Protein AF-A0A7G5H702-F1 (afdb_monomer)

Nearest PDB structures (foldseek):
  6vsp-assembly1_B  TM=8.493E-01  e=3.496E-02  Serratia marcescens
  4bmn-assembly1_B  TM=9.070E-01  e=1.050E-01  Ralstonia sp. DSMZ 6428
  4bmn-assembly1_A  TM=9.137E-01  e=1.205E-01  Ralstonia sp. DSMZ 6428
  9jdt-assembly2_C  TM=8.508E-01  e=1.481E-01  Novosphingobium aromaticivorans DSM 12444
  5vml-assembly1_A  TM=8.818E-01  e=2.238E-01  Burkholderia pseudomallei 1710b

Organism: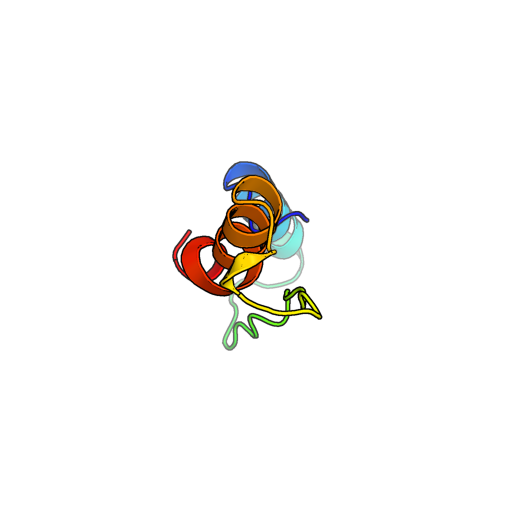 NCBI:txid2710596

pLDDT: mean 94.21, std 5.35, range [59.34, 97.62]

Mean predicted aligned error: 3.18 Å

InterPro domains:
  IPR002347 Short-chain dehydrogenase/reductase SDR [PF00106] (1-57)
  IPR036291 NAD(P)-binding domain superfamily [SSF51735] (1-57)

Secondary structure (DSSP, 8-stat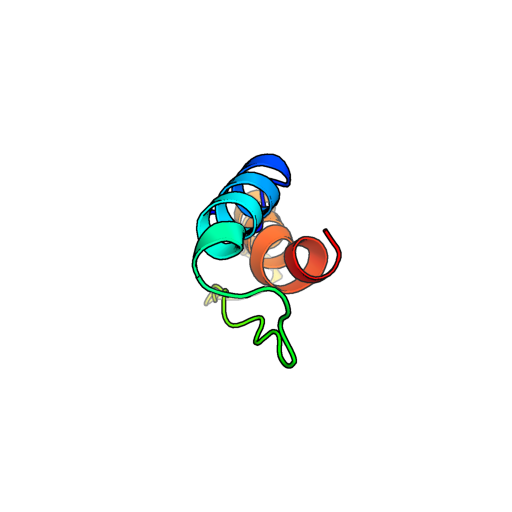e):
--TT-HHHHHHHHHHHTTT-S--S-----------S-GGGS-HHHHHHHHHHHTGGG--

Foldseek 3Di:
DALLDPVVVVVVVVVCVVVDVDDPDDDLPWADDDDDDPVPDDPVNVVVRCSGVPVSVVD

Radius of gyration: 14.76 Å; Cα contacts (8 Å, |Δi|>4): 38; chains: 1; bounding box: 32×15×39 Å

Structure (mmCIF, N/CA/C/O backbone):
data_AF-A0A7G5H702-F1
#
_entry.id   AF-A0A7G5H702-F1
#
loop_
_atom_site.group_PDB
_atom_site.id
_atom_site.type_symbol
_atom_site.label_atom_id
_atom_site.label_alt_id
_atom_site.label_comp_id
_atom_site.label_asym_id
_atom_site.label_entity_id
_atom_site.label_seq_id
_atom_site.pdbx_PDB_ins_code
_atom_site.Cartn_x
_atom_site.Cartn_y
_atom_site.Cartn_z
_atom_site.occupancy
_atom_site.B_iso_or_equiv
_atom_site.auth_seq_id
_atom_site.auth_comp_id
_atom_site.auth_asym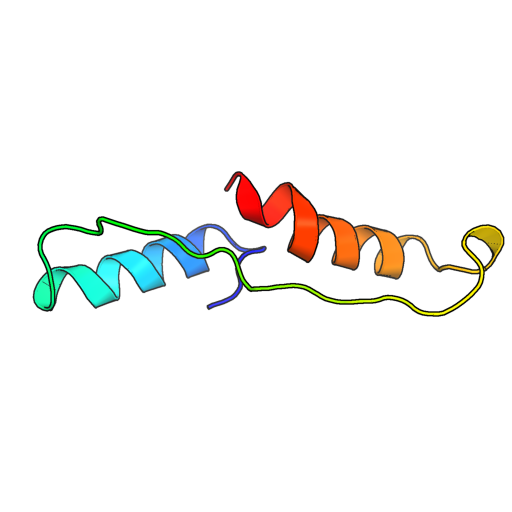_id
_atom_site.auth_atom_id
_atom_site.pdbx_PDB_model_num
ATOM 1 N N . MET A 1 1 ? -4.602 6.410 5.955 1.00 89.31 1 MET A N 1
ATOM 2 C CA . MET A 1 1 ? -4.460 4.948 6.042 1.00 89.31 1 MET A CA 1
ATOM 3 C C . MET A 1 1 ? -3.602 4.518 4.872 1.00 89.31 1 MET A C 1
ATOM 5 O O . MET A 1 1 ? -3.964 4.835 3.746 1.00 89.31 1 MET A O 1
ATOM 9 N N . ASP A 1 2 ? -2.465 3.891 5.142 1.00 95.94 2 ASP A N 1
ATOM 10 C CA . ASP A 1 2 ? -1.597 3.280 4.132 1.00 95.94 2 ASP A CA 1
ATOM 11 C C . ASP A 1 2 ? -1.615 1.765 4.350 1.00 95.94 2 ASP A C 1
ATOM 13 O O . ASP A 1 2 ? -1.223 1.292 5.414 1.00 95.94 2 ASP A O 1
ATOM 17 N N . ILE A 1 3 ? -2.109 1.012 3.367 1.00 94.94 3 ILE A N 1
ATOM 18 C CA . ILE A 1 3 ? -2.278 -0.445 3.480 1.00 94.94 3 ILE A CA 1
ATOM 19 C C . ILE A 1 3 ? -0.954 -1.214 3.400 1.00 94.94 3 ILE A C 1
ATOM 21 O O . ILE A 1 3 ? -0.925 -2.409 3.662 1.00 94.94 3 ILE A O 1
ATOM 25 N N . THR A 1 4 ? 0.148 -0.539 3.065 1.00 96.12 4 THR A N 1
ATOM 26 C CA . THR A 1 4 ? 1.493 -1.132 3.102 1.00 96.12 4 THR A CA 1
ATOM 27 C C . THR A 1 4 ? 2.117 -1.073 4.504 1.00 96.12 4 THR A C 1
ATOM 29 O O . THR A 1 4 ? 3.218 -1.574 4.720 1.00 96.12 4 THR A O 1
ATOM 32 N N . ILE A 1 5 ? 1.414 -0.473 5.477 1.00 96.50 5 ILE A N 1
ATOM 33 C CA . ILE A 1 5 ? 1.872 -0.284 6.856 1.00 96.50 5 ILE A CA 1
ATOM 34 C C . ILE A 1 5 ? 0.848 -0.882 7.829 1.00 96.50 5 ILE A C 1
ATOM 36 O O . ILE A 1 5 ? -0.217 -0.313 8.067 1.00 96.50 5 ILE A O 1
ATOM 40 N N . GLU A 1 6 ? 1.209 -1.989 8.478 1.00 94.75 6 GLU A N 1
ATOM 41 C CA . GLU A 1 6 ? 0.327 -2.739 9.387 1.00 94.75 6 GLU A CA 1
ATOM 42 C C . GLU A 1 6 ? -0.248 -1.878 10.529 1.00 94.75 6 GLU A C 1
ATOM 44 O O . GLU A 1 6 ? -1.436 -1.958 10.850 1.00 94.75 6 GLU A O 1
ATOM 49 N N . THR A 1 7 ? 0.564 -1.009 11.139 1.00 96.56 7 THR A N 1
ATOM 50 C CA . THR A 1 7 ? 0.089 -0.109 12.203 1.00 96.56 7 THR A CA 1
ATOM 51 C C . THR A 1 7 ? -0.958 0.876 11.691 1.00 96.56 7 THR A C 1
ATOM 53 O O . THR A 1 7 ? -1.938 1.124 12.384 1.00 96.56 7 THR A O 1
ATOM 56 N N . SER A 1 8 ? -0.829 1.359 10.450 1.00 96.75 8 SER A N 1
ATOM 57 C CA . SER A 1 8 ? -1.817 2.260 9.849 1.00 96.75 8 SER A CA 1
ATOM 58 C C . SER A 1 8 ? -3.177 1.582 9.661 1.00 96.75 8 SER A C 1
ATOM 60 O O . SER A 1 8 ? -4.214 2.225 9.846 1.00 96.75 8 SER A O 1
ATOM 62 N N . ILE A 1 9 ? -3.183 0.286 9.330 1.00 94.94 9 ILE A N 1
ATOM 63 C CA . ILE A 1 9 ? -4.405 -0.522 9.229 1.00 94.94 9 ILE A CA 1
ATOM 64 C C . ILE A 1 9 ? -5.033 -0.693 10.615 1.00 94.94 9 ILE A C 1
ATOM 66 O O . ILE A 1 9 ? -6.220 -0.414 10.789 1.00 94.94 9 ILE A O 1
ATOM 70 N N . LYS A 1 10 ? -4.238 -1.089 11.618 1.00 94.81 10 LYS A N 1
ATOM 71 C CA . LYS A 1 10 ? -4.710 -1.277 13.002 1.00 94.81 10 LYS A CA 1
ATOM 72 C C . LYS A 1 10 ? -5.307 -0.001 13.585 1.00 94.81 10 LYS A C 1
ATOM 74 O O . LYS A 1 10 ? -6.386 -0.055 14.171 1.00 94.81 10 LYS A O 1
ATOM 79 N N . ASP A 1 11 ? -4.654 1.136 13.372 1.00 96.75 11 ASP A N 1
ATOM 80 C CA . ASP A 1 11 ? -5.140 2.438 13.830 1.00 96.75 11 ASP A CA 1
ATOM 81 C C . ASP A 1 11 ? -6.470 2.804 13.159 1.00 96.75 11 ASP A C 1
ATOM 83 O O . ASP A 1 11 ? -7.393 3.294 13.813 1.00 96.75 11 ASP A O 1
ATOM 87 N N . CYS A 1 12 ? -6.608 2.510 11.860 1.00 94.75 12 CYS A N 1
ATOM 88 C CA . CYS A 1 12 ? -7.864 2.706 11.146 1.00 94.75 12 CYS A CA 1
ATOM 89 C C . CYS A 1 12 ? -8.983 1.837 11.736 1.00 94.75 12 CYS A C 1
ATOM 91 O O . CYS A 1 12 ? -10.041 2.366 12.075 1.00 94.75 12 CYS A O 1
ATOM 93 N N . VAL A 1 13 ? -8.749 0.540 11.947 1.00 94.19 13 VAL A N 1
ATOM 94 C CA . VAL A 1 13 ? -9.747 -0.362 12.548 1.00 94.19 13 VAL A CA 1
ATOM 95 C C . VAL A 1 13 ? -10.113 0.077 13.969 1.00 94.19 13 VAL A C 1
ATOM 97 O O . VAL A 1 13 ? -11.294 0.128 14.313 1.00 94.19 13 VAL A O 1
ATOM 100 N N . ALA A 1 14 ? -9.131 0.466 14.785 1.00 95.25 14 ALA A N 1
ATOM 101 C CA . ALA A 1 14 ? -9.370 0.964 16.137 1.00 95.25 14 ALA A CA 1
ATOM 102 C C . ALA A 1 14 ? -10.272 2.208 16.135 1.00 95.25 14 ALA A C 1
ATOM 104 O O . ALA A 1 14 ? -11.186 2.308 16.959 1.00 95.25 14 ALA A O 1
ATOM 105 N N . SER A 1 15 ? -10.073 3.112 15.168 1.00 95.69 15 SER A N 1
ATOM 106 C CA . SER A 1 15 ? -10.892 4.319 15.006 1.00 95.69 15 SER A CA 1
ATOM 107 C C . SER A 1 15 ? -12.357 4.032 14.648 1.00 95.69 15 SER A C 1
ATOM 109 O O . SER A 1 15 ? -13.222 4.859 14.929 1.00 95.69 15 SER A O 1
ATOM 111 N N . LEU A 1 16 ? -12.653 2.856 14.078 1.00 94.50 16 LEU A N 1
ATOM 112 C CA . LEU A 1 16 ? -14.010 2.432 13.717 1.00 94.50 16 LEU A CA 1
ATOM 113 C C . LEU A 1 16 ? -14.751 1.740 14.868 1.00 94.50 16 LEU A C 1
ATOM 115 O O . LEU A 1 16 ? -15.980 1.698 14.850 1.00 94.50 16 LEU A O 1
ATOM 119 N N . SER A 1 17 ? -14.037 1.240 15.883 1.00 90.12 17 SER A N 1
ATOM 120 C CA . SER A 1 17 ? -14.641 0.516 17.014 1.00 90.12 17 SER A CA 1
ATOM 121 C C . SER A 1 17 ? -15.749 1.272 17.771 1.00 90.12 17 SER A C 1
ATOM 123 O O . SER A 1 17 ? -16.697 0.618 18.205 1.00 90.12 17 SER A O 1
ATOM 125 N N . PRO A 1 18 ? -15.730 2.619 17.908 1.00 95.00 18 PRO A N 1
ATOM 126 C CA . PRO A 1 18 ? -16.841 3.337 18.536 1.00 95.00 18 PRO A CA 1
ATOM 127 C C . PRO A 1 18 ? -18.079 3.455 17.634 1.00 95.00 18 PRO A C 1
ATOM 129 O O . PRO A 1 18 ? -19.154 3.795 18.121 1.00 95.00 18 PRO A O 1
ATOM 132 N N . LEU A 1 19 ? -17.928 3.236 16.324 1.00 95.25 19 LEU A N 1
ATOM 133 C CA . LEU A 1 19 ? -18.968 3.451 15.313 1.00 95.25 19 LEU A CA 1
ATOM 134 C C . LEU A 1 19 ? -19.711 2.161 14.958 1.00 95.25 19 LEU A C 1
ATOM 136 O O . LEU A 1 19 ? -20.886 2.206 14.603 1.00 95.25 19 LEU A O 1
ATOM 140 N N . THR A 1 20 ? -19.032 1.017 15.041 1.00 94.62 20 THR A N 1
ATOM 141 C CA . THR A 1 20 ? -19.611 -0.300 14.773 1.00 94.62 20 THR A CA 1
ATOM 142 C C . THR A 1 20 ? -18.878 -1.391 15.548 1.00 94.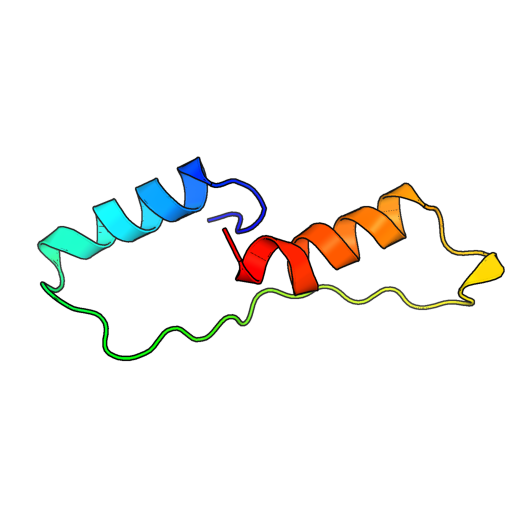62 20 THR A C 1
ATOM 144 O O . THR A 1 20 ? -17.666 -1.328 15.749 1.00 94.62 20 THR A O 1
ATOM 147 N N . SER A 1 21 ? -19.615 -2.423 15.957 1.00 91.44 21 SER A N 1
ATOM 148 C CA . SER A 1 21 ? -19.062 -3.624 16.590 1.00 91.44 21 SER A CA 1
ATOM 149 C C . SER A 1 21 ? -18.611 -4.687 15.585 1.00 91.44 21 SER A C 1
ATOM 151 O O . SER A 1 21 ? -17.964 -5.656 15.981 1.00 91.44 21 SER A O 1
ATOM 153 N N . SER A 1 22 ? -18.964 -4.545 14.302 1.00 93.81 22 SER A N 1
ATOM 154 C CA . SER A 1 22 ? -18.664 -5.538 13.264 1.00 93.81 22 SER A CA 1
ATOM 155 C C . SER A 1 22 ? -18.519 -4.916 11.870 1.00 93.81 22 SER A C 1
ATOM 157 O O . SER A 1 22 ? -19.001 -3.812 11.610 1.00 93.81 22 SER A O 1
ATOM 159 N N . MET A 1 23 ? -17.819 -5.625 10.981 1.00 92.12 23 MET A N 1
ATOM 160 C CA . MET A 1 23 ? -17.675 -5.291 9.563 1.00 92.12 23 MET A CA 1
ATOM 161 C C . MET A 1 23 ? -18.014 -6.530 8.737 1.00 92.12 23 MET A C 1
ATOM 163 O O . MET A 1 23 ? -17.313 -7.535 8.820 1.00 92.12 23 MET A O 1
ATOM 167 N N . ASP A 1 24 ? -19.075 -6.450 7.938 1.00 95.69 24 ASP A N 1
ATOM 168 C CA . ASP A 1 24 ? -19.533 -7.574 7.109 1.00 95.69 24 ASP A CA 1
ATOM 169 C C . ASP A 1 24 ? -18.779 -7.680 5.781 1.00 95.69 24 ASP A C 1
ATOM 171 O O . ASP A 1 24 ? -18.795 -8.712 5.113 1.00 95.69 24 ASP A O 1
ATOM 175 N N . THR A 1 25 ? -18.159 -6.589 5.333 1.00 94.44 25 THR A N 1
ATOM 176 C CA . THR A 1 25 ? -17.499 -6.524 4.030 1.00 94.44 25 THR A CA 1
ATOM 177 C C . THR A 1 25 ? -16.260 -5.649 4.106 1.00 94.44 25 THR A C 1
ATOM 179 O O . THR A 1 25 ? -16.304 -4.531 4.613 1.00 94.44 25 THR A O 1
ATOM 182 N N . LEU A 1 26 ? -15.168 -6.155 3.537 1.00 93.06 26 LEU A N 1
ATOM 183 C CA . LEU A 1 26 ? -13.942 -5.412 3.285 1.00 93.06 26 LEU A CA 1
ATOM 184 C C . LEU A 1 26 ? -13.740 -5.314 1.772 1.00 93.06 26 LEU A C 1
ATOM 186 O O . LEU A 1 26 ? -13.617 -6.333 1.095 1.00 93.06 26 LEU A O 1
ATOM 190 N N . ILE A 1 27 ? -13.695 -4.091 1.243 1.00 94.50 27 ILE A N 1
ATOM 191 C CA . ILE A 1 27 ? -13.376 -3.837 -0.165 1.00 94.50 27 ILE A CA 1
ATOM 192 C C . ILE A 1 27 ? -11.941 -3.328 -0.232 1.00 94.50 27 ILE A C 1
ATOM 194 O O . ILE A 1 27 ? -11.667 -2.169 0.084 1.00 94.50 27 ILE A O 1
ATOM 198 N N . ASN A 1 28 ? -11.026 -4.191 -0.662 1.00 93.50 28 ASN A N 1
ATOM 199 C CA . ASN A 1 28 ? -9.638 -3.807 -0.880 1.00 93.50 28 ASN A CA 1
ATOM 200 C C . ASN A 1 28 ? -9.507 -3.064 -2.215 1.00 93.50 28 ASN A C 1
ATOM 202 O O . ASN A 1 28 ? -9.305 -3.659 -3.269 1.00 93.50 28 ASN A O 1
ATOM 206 N N . ASN A 1 29 ? -9.714 -1.749 -2.165 1.00 95.62 29 ASN A N 1
ATOM 207 C CA . ASN A 1 29 ? -9.757 -0.892 -3.351 1.00 95.62 29 ASN A CA 1
ATOM 208 C C . ASN A 1 29 ? -8.431 -0.167 -3.639 1.00 95.62 29 ASN A C 1
ATOM 210 O O . ASN A 1 29 ? -8.271 0.422 -4.705 1.00 95.62 29 ASN A O 1
ATOM 214 N N . ALA A 1 30 ? -7.494 -0.137 -2.689 1.00 96.62 30 ALA A N 1
ATOM 215 C CA . ALA A 1 30 ? -6.224 0.544 -2.901 1.00 96.62 30 ALA A CA 1
ATOM 216 C C . ALA A 1 30 ? -5.418 -0.165 -3.999 1.00 96.62 30 ALA A C 1
ATOM 218 O O . ALA A 1 30 ? -5.238 -1.380 -3.972 1.00 96.62 30 ALA A O 1
ATOM 219 N N . GLY A 1 31 ? -4.944 0.613 -4.969 1.00 96.31 31 GLY A N 1
ATOM 220 C CA . GLY A 1 31 ? -4.168 0.092 -6.079 1.00 96.31 31 GLY A CA 1
ATOM 221 C C . GLY A 1 31 ? -3.479 1.195 -6.870 1.00 96.31 31 GLY A C 1
ATOM 222 O O . GLY A 1 31 ? -4.003 2.303 -6.996 1.00 96.31 31 GLY A O 1
ATOM 223 N N . ILE A 1 32 ? -2.303 0.888 -7.411 1.00 97.31 32 ILE A N 1
ATOM 224 C CA . ILE A 1 32 ? -1.566 1.751 -8.337 1.00 97.31 32 ILE A CA 1
ATOM 225 C C . ILE A 1 32 ? -1.254 1.018 -9.641 1.00 97.31 32 ILE A C 1
ATOM 227 O O . ILE A 1 32 ? -1.046 -0.197 -9.668 1.00 97.31 32 ILE A O 1
ATOM 231 N N . SER A 1 33 ? -1.190 1.768 -10.736 1.00 96.38 33 SER A N 1
ATOM 232 C CA . SER A 1 33 ? -0.754 1.253 -12.034 1.00 96.38 33 SER A CA 1
ATOM 233 C C . SER A 1 33 ? 0.640 1.770 -12.376 1.00 96.38 33 SER A C 1
ATOM 235 O O . SER A 1 33 ? 1.027 2.858 -11.947 1.00 96.38 33 SER A O 1
ATOM 237 N N . ILE A 1 34 ? 1.368 0.987 -13.164 1.00 96.38 34 ILE A N 1
ATOM 238 C CA . ILE A 1 34 ? 2.608 1.381 -13.826 1.00 96.38 34 ILE A CA 1
ATOM 239 C C . ILE A 1 34 ? 2.351 1.214 -15.319 1.00 96.38 34 ILE A C 1
ATOM 241 O O . ILE A 1 34 ? 1.823 0.188 -15.743 1.00 96.38 34 ILE A O 1
ATOM 245 N N . GLU A 1 35 ? 2.704 2.228 -16.100 1.00 94.94 35 GLU A N 1
ATOM 246 C CA . GLU A 1 35 ? 2.610 2.204 -17.556 1.00 94.94 35 GLU A CA 1
ATOM 247 C C . GLU A 1 35 ? 4.019 2.195 -18.155 1.00 94.94 35 GLU A C 1
ATOM 249 O O . GLU A 1 35 ? 4.895 2.928 -17.694 1.00 94.94 35 GLU A O 1
ATOM 254 N N . GLY A 1 36 ? 4.229 1.354 -19.166 1.00 92.25 36 GLY A N 1
ATOM 255 C CA . GLY A 1 36 ? 5.520 1.153 -19.819 1.00 92.25 36 GLY A CA 1
ATOM 256 C C . GLY A 1 36 ? 5.850 -0.326 -19.995 1.00 92.25 36 GLY A C 1
ATOM 257 O O . GLY A 1 36 ? 5.101 -1.206 -19.563 1.00 92.25 36 GLY A O 1
ATOM 258 N N . SER A 1 37 ? 6.972 -0.601 -20.653 1.00 94.69 37 SER A N 1
ATOM 259 C CA . SER A 1 37 ? 7.438 -1.970 -20.841 1.00 94.69 37 SER A CA 1
ATOM 260 C C . SER A 1 37 ? 7.987 -2.549 -19.533 1.00 94.69 37 SER A C 1
ATOM 262 O O . SER A 1 37 ? 8.614 -1.851 -18.727 1.00 94.69 37 SER A O 1
ATOM 264 N N . ALA A 1 38 ? 7.768 -3.844 -19.307 1.00 93.38 38 ALA A N 1
ATOM 265 C CA . ALA A 1 38 ? 8.181 -4.504 -18.069 1.00 93.38 38 ALA A CA 1
ATOM 266 C C . ALA A 1 38 ? 9.710 -4.499 -17.898 1.00 93.38 38 ALA A C 1
ATOM 268 O O . ALA A 1 38 ? 10.208 -4.325 -16.790 1.00 93.38 38 ALA A O 1
ATOM 269 N N . GLU A 1 39 ? 10.452 -4.636 -18.997 1.00 94.88 39 GLU A N 1
ATOM 270 C CA . GLU A 1 39 ? 11.915 -4.638 -19.036 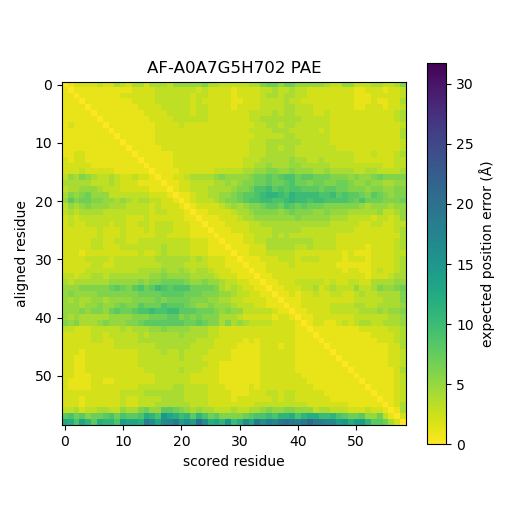1.00 94.88 39 GLU A CA 1
ATOM 271 C C . GLU A 1 39 ? 12.548 -3.279 -18.707 1.00 94.88 39 GLU A C 1
ATOM 273 O O . GLU A 1 39 ? 13.696 -3.227 -18.271 1.00 94.88 39 GLU A O 1
ATOM 278 N N . GLU A 1 40 ? 11.797 -2.188 -18.869 1.00 93.69 40 GLU A N 1
ATOM 279 C CA . GLU A 1 40 ? 12.237 -0.821 -18.562 1.00 93.69 40 GLU A CA 1
ATOM 280 C C . GLU A 1 40 ? 11.732 -0.341 -17.192 1.00 93.69 40 GLU A C 1
ATOM 282 O O . GLU A 1 40 ? 12.112 0.732 -16.715 1.00 93.69 40 GLU A O 1
ATOM 287 N N . THR A 1 41 ? 10.884 -1.131 -16.527 1.00 95.56 41 THR A N 1
ATOM 288 C CA . THR A 1 41 ? 10.306 -0.758 -15.237 1.00 95.56 41 THR A CA 1
ATOM 289 C C . THR A 1 41 ? 11.346 -0.873 -14.127 1.00 95.56 41 THR A C 1
ATOM 291 O O . THR A 1 41 ? 11.921 -1.931 -13.875 1.00 95.56 41 THR A O 1
ATOM 294 N N . ASN A 1 42 ? 11.554 0.227 -13.403 1.00 95.12 42 ASN A N 1
ATOM 295 C CA . ASN A 1 42 ? 12.416 0.244 -12.227 1.00 95.12 42 ASN A CA 1
ATOM 296 C C . ASN A 1 42 ? 11.894 -0.734 -11.150 1.00 95.12 42 ASN A C 1
ATOM 298 O O . ASN A 1 42 ? 10.709 -0.722 -10.811 1.00 95.12 42 ASN A O 1
ATOM 302 N N . ALA A 1 43 ? 12.789 -1.546 -10.579 1.00 96.81 43 ALA A N 1
ATOM 303 C CA . ALA A 1 43 ? 12.447 -2.566 -9.589 1.00 96.81 43 ALA A CA 1
ATOM 304 C C . ALA A 1 43 ? 11.756 -2.007 -8.332 1.00 96.81 43 ALA A C 1
ATOM 306 O O . ALA A 1 43 ? 10.854 -2.651 -7.801 1.00 96.81 43 ALA A O 1
ATOM 307 N N . ASP A 1 44 ? 12.116 -0.804 -7.882 1.00 97.44 44 ASP A N 1
ATOM 308 C CA . ASP A 1 44 ? 11.484 -0.154 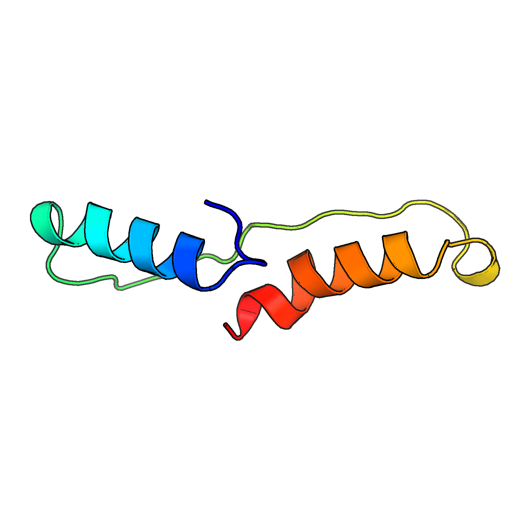-6.731 1.00 97.44 44 ASP A CA 1
ATOM 309 C C . ASP A 1 44 ? 10.047 0.274 -7.051 1.00 97.44 44 ASP A C 1
ATOM 311 O O . ASP A 1 44 ? 9.155 0.153 -6.208 1.00 97.44 44 ASP A O 1
ATOM 315 N N . LEU A 1 45 ? 9.794 0.723 -8.288 1.00 96.56 45 LEU A N 1
ATOM 316 C CA . LEU A 1 45 ? 8.441 1.038 -8.752 1.00 96.56 45 LEU A CA 1
ATOM 317 C C . LEU A 1 45 ? 7.594 -0.232 -8.833 1.00 96.56 45 LEU A C 1
ATOM 319 O O . LEU A 1 45 ? 6.506 -0.265 -8.258 1.00 96.56 45 LEU A O 1
ATOM 323 N N . ALA A 1 46 ? 8.114 -1.288 -9.469 1.00 97.12 46 ALA A N 1
ATOM 324 C CA . ALA A 1 46 ? 7.445 -2.586 -9.529 1.00 97.12 46 ALA A CA 1
ATOM 325 C C . ALA A 1 46 ? 7.142 -3.117 -8.121 1.00 97.12 46 ALA A C 1
ATOM 327 O O . ALA A 1 46 ? 6.013 -3.513 -7.832 1.00 97.12 46 ALA A O 1
ATOM 328 N N . ARG A 1 47 ? 8.119 -3.051 -7.207 1.00 97.31 47 ARG A N 1
ATOM 329 C CA . ARG A 1 47 ? 7.930 -3.449 -5.813 1.00 97.31 47 ARG A CA 1
ATOM 330 C C . ARG A 1 47 ? 6.803 -2.659 -5.164 1.00 97.31 47 ARG A C 1
ATOM 332 O O . ARG A 1 47 ? 5.907 -3.272 -4.601 1.00 97.31 47 ARG A O 1
ATOM 339 N N . LYS A 1 48 ? 6.795 -1.330 -5.282 1.00 97.31 48 LYS A N 1
ATOM 340 C CA . LYS A 1 48 ? 5.735 -0.486 -4.714 1.00 97.31 48 LYS A CA 1
ATOM 341 C C . LYS A 1 48 ? 4.342 -0.879 -5.216 1.00 97.31 48 LYS A C 1
ATOM 343 O O . LYS A 1 48 ? 3.385 -0.864 -4.438 1.00 97.31 48 LYS A O 1
ATOM 348 N N . GLN A 1 49 ? 4.224 -1.249 -6.491 1.00 97.62 49 GLN A N 1
ATOM 349 C CA . 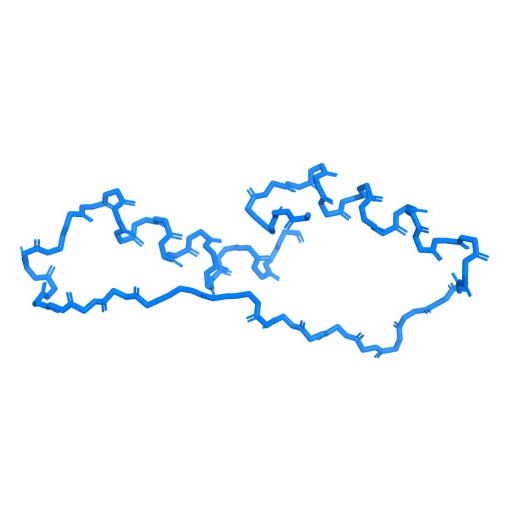GLN A 1 49 ? 2.969 -1.750 -7.045 1.00 97.62 49 GLN A CA 1
ATOM 350 C C . GLN A 1 49 ? 2.551 -3.072 -6.399 1.00 97.62 49 GLN A C 1
ATOM 352 O O . GLN A 1 49 ? 1.390 -3.203 -6.029 1.00 97.62 49 GLN A O 1
ATOM 357 N N . PHE A 1 50 ? 3.465 -4.024 -6.203 1.00 96.94 50 PHE A N 1
ATOM 358 C CA . PHE A 1 50 ? 3.142 -5.272 -5.504 1.00 96.94 50 PHE A CA 1
ATOM 359 C C . PHE A 1 50 ? 2.832 -5.068 -4.015 1.00 96.94 50 PHE A C 1
ATOM 361 O O . PHE A 1 50 ? 1.897 -5.688 -3.513 1.00 9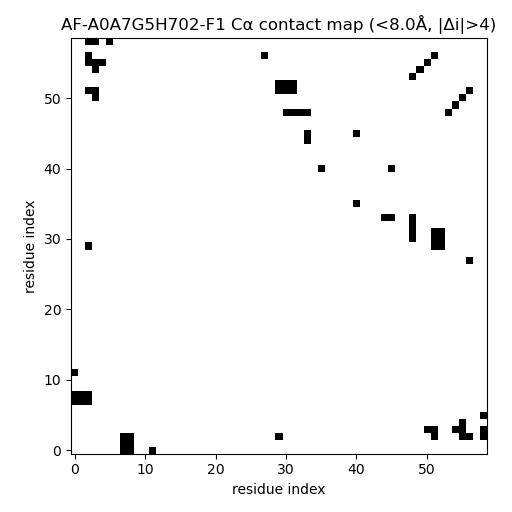6.94 50 PHE A O 1
ATOM 368 N N . GLU A 1 51 ? 3.550 -4.180 -3.322 1.00 97.62 51 GLU A N 1
ATOM 369 C CA . GLU A 1 51 ? 3.252 -3.831 -1.924 1.00 97.62 51 GLU A CA 1
ATOM 370 C C . GLU A 1 51 ? 1.821 -3.291 -1.799 1.00 97.62 51 GLU A C 1
ATOM 372 O O . GLU A 1 51 ? 1.085 -3.698 -0.907 1.00 97.62 51 GLU A O 1
ATOM 377 N N . THR A 1 52 ? 1.384 -2.447 -2.741 1.00 96.81 52 THR A N 1
ATOM 378 C CA . THR A 1 52 ? 0.035 -1.858 -2.712 1.00 96.81 52 THR A CA 1
ATOM 379 C C . THR A 1 52 ? -1.041 -2.835 -3.194 1.00 96.81 52 THR A C 1
ATOM 381 O O . THR A 1 52 ? -2.054 -3.020 -2.532 1.00 96.81 52 THR A O 1
ATOM 384 N N . ASN A 1 53 ? -0.846 -3.464 -4.352 1.00 96.69 53 ASN A N 1
ATOM 385 C CA . ASN A 1 53 ? -1.911 -4.187 -5.050 1.00 96.69 53 ASN A CA 1
ATOM 386 C C . ASN A 1 53 ? -2.017 -5.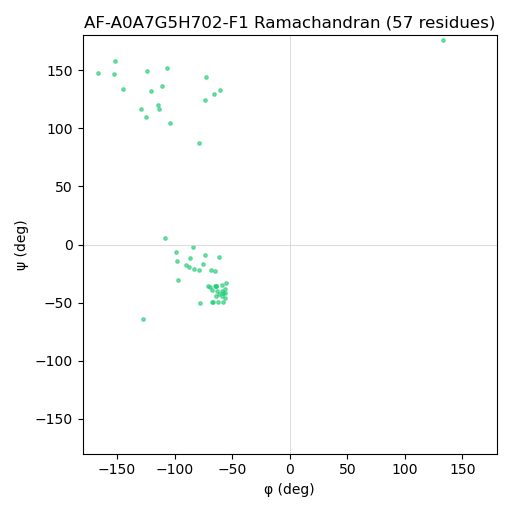660 -4.640 1.00 96.69 53 ASN A C 1
ATOM 388 O O . ASN A 1 53 ? -3.013 -6.301 -4.965 1.00 96.69 53 ASN A O 1
ATOM 392 N N . PHE A 1 54 ? -0.977 -6.223 -4.017 1.00 95.50 54 PHE A N 1
ATOM 393 C CA . PHE A 1 54 ? -0.897 -7.653 -3.724 1.00 95.50 54 PHE A CA 1
ATOM 394 C C . PHE A 1 54 ? -0.598 -7.929 -2.249 1.00 95.50 54 PHE A C 1
ATOM 396 O O . PHE A 1 54 ? -1.447 -8.482 -1.556 1.00 95.50 54 PHE A O 1
ATOM 403 N N . TRP A 1 55 ? 0.568 -7.534 -1.731 1.00 95.44 55 TRP A N 1
ATOM 404 C CA . TRP A 1 55 ? 0.955 -7.879 -0.355 1.00 95.44 55 TRP A CA 1
ATOM 405 C C . TRP A 1 55 ? 0.139 -7.126 0.701 1.00 95.44 55 TRP A C 1
ATOM 407 O O . TRP A 1 55 ? -0.263 -7.734 1.698 1.00 95.44 55 TRP A O 1
ATOM 417 N N . GLY A 1 56 ? -0.227 -5.869 0.435 1.00 92.75 56 GLY A N 1
ATOM 418 C CA . GLY A 1 56 ? -1.142 -5.090 1.274 1.00 92.75 56 GLY A CA 1
ATOM 419 C C . GLY A 1 56 ? -2.553 -5.685 1.401 1.00 92.75 56 GLY A C 1
ATOM 420 O O . GLY A 1 56 ? -3.314 -5.260 2.263 1.00 92.75 56 GLY A O 1
ATOM 421 N N . LEU A 1 57 ? -2.911 -6.703 0.602 1.00 89.06 57 LEU A N 1
ATOM 422 C CA . LEU A 1 57 ? -4.170 -7.445 0.754 1.00 89.06 57 LEU A CA 1
ATOM 423 C C . LEU A 1 57 ? -4.138 -8.487 1.881 1.00 89.06 57 LEU A C 1
ATOM 425 O O . LEU A 1 57 ? -5.194 -8.927 2.330 1.00 89.06 57 LEU A O 1
ATOM 429 N N . SER A 1 58 ? -2.942 -8.934 2.270 1.00 79.62 58 SER A N 1
ATOM 430 C CA . SER A 1 58 ? -2.718 -10.071 3.180 1.00 79.62 58 SER A CA 1
ATOM 431 C C . SER A 1 58 ? -2.207 -9.673 4.568 1.00 79.62 58 SER A C 1
ATOM 433 O O . SER A 1 58 ? -1.855 -10.550 5.355 1.00 79.62 58 SER A O 1
ATOM 435 N N . THR A 1 59 ? -2.140 -8.368 4.832 1.00 59.34 59 THR A N 1
ATOM 436 C CA . THR A 1 59 ? -1.604 -7.782 6.068 1.00 59.34 59 THR A CA 1
ATOM 437 C C . THR A 1 59 ? -2.707 -7.515 7.084 1.00 59.34 59 THR A C 1
ATOM 439 O O . THR A 1 59 ? -3.796 -7.062 6.666 1.00 59.34 59 THR A O 1
#

Sequence (59 aa):
MDITIETSIKDCVASLSPLTSSMDTLINNAGISIEGSAEETNADLARKQFETNFWGLST

Solvent-accessible surface area (backbone atoms only — not comparable to full-atom values): 3860 Å² total; per-residue (Å²): 124,47,64,75,37,67,68,39,47,50,53,52,54,59,70,42,52,89,79,42,95,74,78,97,74,85,81,90,74,68,66,68,88,84,87,78,58,78,93,76,52,53,67,69,60,55,46,53,35,42,37,42,59,50,55,29,72,77,106